Protein AF-A0A8J7JMA8-F1 (afdb_monomer_lite)

Secondary structure (DSSP, 8-state):
--------------EEEEE--TTHHHHHH--B-TTS-BPPP--HHHHHHHH--HHHHHHHH-SS-HHHHHHHHHHHHHHHHHHHHHH--TT---S-----S----------SSHHHHTEEEEE-

Structure (mmCIF, N/CA/C/O backbone):
data_AF-A0A8J7JMA8-F1
#
_entry.id   AF-A0A8J7JMA8-F1
#
loop_
_atom_site.group_PDB
_atom_site.id
_atom_site.type_symbol
_atom_site.label_atom_id
_atom_site.label_alt_id
_atom_site.label_comp_id
_atom_site.label_asym_id
_atom_site.label_entity_id
_atom_site.label_seq_id
_atom_site.pdbx_PDB_ins_code
_atom_site.Cartn_x
_atom_site.Cartn_y
_atom_site.Cartn_z
_atom_site.occupancy
_atom_site.B_iso_or_equiv
_atom_site.auth_seq_id
_atom_site.auth_comp_id
_atom_site.auth_asym_id
_atom_site.auth_atom_id
_atom_site.pdbx_PDB_model_num
ATOM 1 N N . MET A 1 1 ? -24.281 -5.726 37.959 1.00 43.00 1 MET A N 1
ATOM 2 C CA . MET A 1 1 ? -23.168 -5.073 37.248 1.00 43.00 1 MET A CA 1
ATOM 3 C C . MET A 1 1 ? -23.539 -5.142 35.783 1.00 43.00 1 MET A C 1
ATOM 5 O O . MET A 1 1 ? -23.559 -6.239 35.245 1.00 43.00 1 MET A O 1
ATOM 9 N N . GLU A 1 2 ? -23.992 -4.034 35.203 1.00 45.44 2 GLU A N 1
ATOM 10 C CA . GLU A 1 2 ? -24.261 -3.970 33.765 1.00 45.44 2 GLU A CA 1
ATOM 11 C C . GLU A 1 2 ? -22.933 -3.747 33.050 1.00 45.44 2 GLU A C 1
ATOM 13 O O . GLU A 1 2 ? -22.184 -2.830 33.394 1.00 45.44 2 GLU A O 1
ATOM 18 N N . LEU A 1 3 ? -22.619 -4.618 32.091 1.00 49.91 3 LEU A N 1
ATOM 19 C CA . LEU A 1 3 ? -21.566 -4.336 31.131 1.00 49.91 3 LEU A CA 1
ATOM 20 C C . LEU A 1 3 ? -22.080 -3.2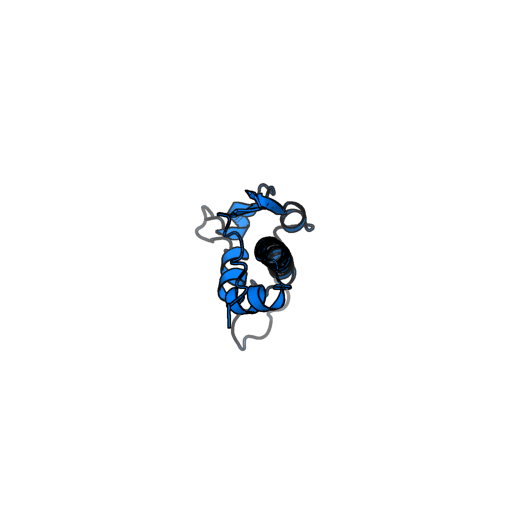02 30.245 1.00 49.91 3 LEU A C 1
ATOM 22 O O . LEU A 1 3 ? -22.968 -3.415 29.425 1.00 49.91 3 LEU A O 1
ATOM 26 N N . ASN A 1 4 ? -21.524 -2.004 30.416 1.00 61.78 4 ASN A N 1
ATOM 27 C CA . ASN A 1 4 ? -21.710 -0.916 29.466 1.00 61.78 4 ASN A CA 1
ATOM 28 C C . ASN A 1 4 ? -20.824 -1.202 28.244 1.00 61.78 4 ASN A C 1
ATOM 30 O O . ASN A 1 4 ? -19.756 -0.617 28.077 1.00 61.78 4 ASN A O 1
ATOM 34 N N . TRP A 1 5 ? -21.204 -2.221 27.474 1.00 66.75 5 TRP A N 1
ATOM 35 C CA . TRP A 1 5 ? -20.544 -2.564 26.226 1.00 66.75 5 TRP A CA 1
ATOM 36 C C . TRP A 1 5 ? -21.224 -1.782 25.110 1.00 66.75 5 TRP A C 1
ATOM 38 O O . TRP A 1 5 ? -22.389 -2.025 24.803 1.00 66.75 5 TRP A O 1
ATOM 48 N N . ASN A 1 6 ? -20.495 -0.825 24.542 1.00 67.69 6 ASN A N 1
ATOM 49 C CA . ASN A 1 6 ? -20.872 -0.151 23.311 1.00 67.69 6 ASN A CA 1
ATOM 50 C C . ASN A 1 6 ? -20.130 -0.866 22.173 1.00 67.69 6 ASN A C 1
ATOM 52 O O . ASN A 1 6 ? -18.950 -0.563 21.967 1.00 67.69 6 ASN A O 1
ATOM 56 N N . PRO A 1 7 ? -20.728 -1.890 21.534 1.00 62.97 7 PRO A N 1
ATOM 57 C CA . PRO A 1 7 ? -20.059 -2.594 20.454 1.00 62.97 7 PRO A CA 1
ATOM 58 C C . PRO A 1 7 ? -19.709 -1.593 19.346 1.00 62.97 7 PRO A C 1
ATOM 60 O O . PRO A 1 7 ? -20.526 -0.719 19.046 1.00 62.97 7 PRO A O 1
ATOM 63 N N . PRO A 1 8 ? -18.506 -1.687 18.761 1.00 66.50 8 PRO A N 1
ATOM 64 C CA . PRO A 1 8 ? -18.152 -0.845 17.633 1.00 66.50 8 PRO A CA 1
ATOM 65 C C . PRO A 1 8 ? -19.099 -1.139 16.467 1.00 66.50 8 PRO A C 1
ATOM 67 O O . PRO A 1 8 ? -19.497 -2.288 16.256 1.00 66.50 8 PRO A O 1
ATOM 70 N N . ASP A 1 9 ? -19.466 -0.096 15.728 1.00 68.38 9 ASP A N 1
ATOM 71 C CA . ASP A 1 9 ? -20.251 -0.245 14.508 1.00 68.38 9 ASP A CA 1
ATOM 72 C C . ASP A 1 9 ? -19.339 -0.847 13.434 1.00 68.38 9 ASP A C 1
ATOM 74 O O . ASP A 1 9 ? -18.395 -0.205 12.967 1.00 68.38 9 ASP A O 1
ATOM 78 N N . ILE A 1 10 ? -19.548 -2.128 13.127 1.00 63.81 10 ILE A N 1
ATOM 79 C CA . ILE A 1 10 ? -18.739 -2.848 12.145 1.00 63.81 10 ILE A CA 1
ATOM 80 C C . ILE A 1 10 ? -19.307 -2.502 10.774 1.00 63.81 10 ILE A C 1
ATOM 82 O O . ILE A 1 10 ? -20.324 -3.054 10.356 1.00 63.81 10 ILE A O 1
ATOM 86 N N . THR A 1 11 ? -18.653 -1.566 10.095 1.00 68.88 11 THR A N 1
ATOM 87 C CA . THR A 1 11 ? -18.980 -1.210 8.716 1.00 68.88 11 THR A CA 1
ATOM 88 C C . THR A 1 11 ? -18.143 -2.044 7.748 1.00 68.88 11 THR A C 1
ATOM 90 O O . THR A 1 11 ? -16.963 -2.301 7.996 1.00 68.88 11 THR A O 1
ATOM 93 N N . ASP A 1 12 ? -18.757 -2.488 6.647 1.00 73.25 12 ASP A N 1
ATOM 94 C C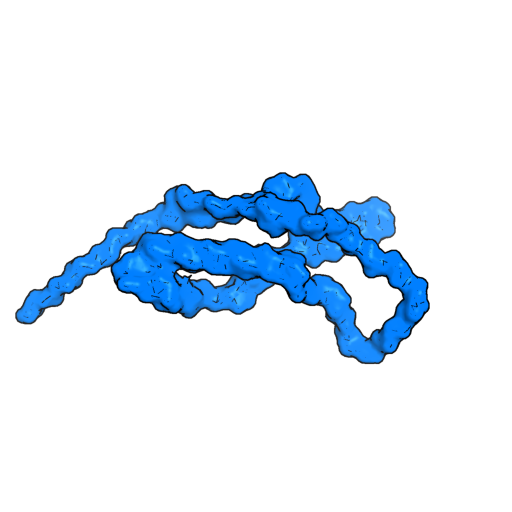A . ASP A 1 12 ? -18.055 -3.156 5.547 1.00 73.25 12 ASP A CA 1
ATOM 95 C C . ASP A 1 12 ? -17.216 -2.114 4.796 1.00 73.25 12 ASP A C 1
ATOM 97 O O . ASP A 1 12 ? -17.640 -1.598 3.764 1.00 73.25 12 ASP A O 1
ATOM 101 N N . ARG A 1 13 ? -16.049 -1.756 5.342 1.00 79.62 13 ARG A N 1
ATOM 102 C CA . ARG A 1 13 ? -15.123 -0.831 4.681 1.00 79.62 13 ARG A CA 1
ATOM 103 C C . ARG A 1 13 ? -14.200 -1.572 3.739 1.00 79.62 13 ARG A C 1
ATOM 105 O O . ARG A 1 13 ? -13.658 -2.631 4.066 1.00 79.62 13 ARG A O 1
ATOM 112 N N . LYS A 1 14 ? -13.963 -0.969 2.583 1.00 89.81 14 LYS A N 1
ATOM 113 C CA . LYS A 1 14 ? -13.012 -1.458 1.591 1.00 89.81 14 LYS A CA 1
ATOM 114 C C . LYS A 1 14 ? -11.993 -0.375 1.274 1.00 89.81 14 LYS A C 1
ATOM 116 O O . LYS A 1 14 ? -12.329 0.793 1.136 1.00 89.81 14 LYS A O 1
ATOM 121 N N . ALA A 1 15 ? -10.739 -0.791 1.141 1.00 92.12 15 ALA A N 1
ATOM 1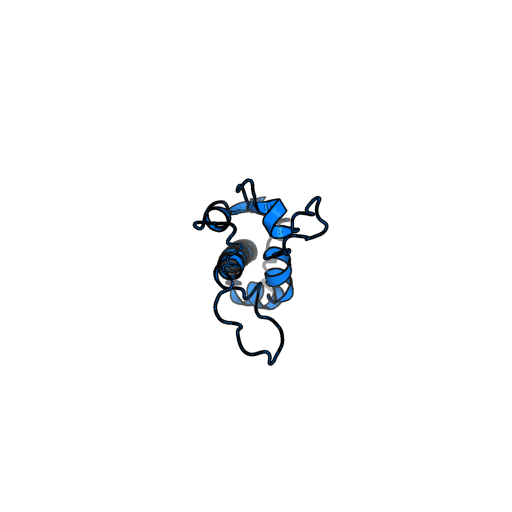22 C CA . ALA A 1 15 ? -9.642 0.038 0.667 1.00 92.12 15 ALA A CA 1
ATOM 123 C C . ALA A 1 15 ? -9.145 -0.529 -0.667 1.00 92.12 15 ALA A C 1
ATOM 125 O O . ALA A 1 15 ? -8.921 -1.736 -0.782 1.00 92.12 15 ALA A O 1
ATOM 126 N N . THR A 1 16 ? -8.981 0.328 -1.672 1.00 94.31 16 THR A N 1
ATOM 127 C CA . THR A 1 16 ? -8.468 -0.052 -2.994 1.00 94.31 16 THR A CA 1
ATOM 128 C C . THR A 1 16 ? -7.242 0.787 -3.323 1.00 94.31 16 THR A C 1
ATOM 130 O O . THR A 1 16 ? -7.315 2.013 -3.318 1.00 94.31 16 THR A O 1
ATOM 133 N N . PHE A 1 17 ? -6.126 0.125 -3.637 1.00 93.50 17 PHE A N 1
ATOM 134 C CA . PHE A 1 17 ? -4.937 0.786 -4.172 1.00 93.50 17 PHE A CA 1
ATOM 135 C C . PHE A 1 17 ? -4.922 0.700 -5.690 1.00 93.50 17 PHE A C 1
ATOM 137 O O . PHE A 1 17 ? -5.153 -0.369 -6.258 1.00 93.50 17 PHE A O 1
ATOM 144 N N . ILE A 1 18 ? -4.619 1.818 -6.337 1.00 93.12 18 ILE A N 1
ATOM 145 C CA . ILE A 1 18 ? -4.559 1.930 -7.793 1.00 93.12 18 ILE A CA 1
ATOM 146 C C . ILE A 1 18 ? -3.208 2.532 -8.162 1.00 93.12 18 ILE A C 1
ATOM 148 O O . ILE A 1 18 ? -2.741 3.453 -7.501 1.00 93.12 18 ILE A O 1
ATOM 152 N N . TRP A 1 19 ? -2.589 2.022 -9.225 1.00 91.12 19 TRP A N 1
ATOM 153 C CA . TRP A 1 19 ? -1.372 2.585 -9.807 1.00 91.12 19 TRP A CA 1
ATOM 154 C C . TRP A 1 19 ? -1.669 3.021 -11.237 1.00 91.12 19 TRP A C 1
ATOM 156 O O . TRP A 1 19 ? -2.014 2.197 -12.081 1.00 91.12 19 TRP A O 1
ATOM 166 N N . GLY A 1 20 ? -1.574 4.326 -11.490 1.00 88.19 20 GLY A N 1
ATOM 167 C CA . GLY A 1 20 ? -1.915 4.927 -12.783 1.00 88.19 20 GLY A CA 1
ATOM 168 C C . GLY A 1 20 ? -0.789 4.938 -13.822 1.00 88.19 20 GLY A C 1
ATOM 169 O O . GLY A 1 20 ? -1.032 5.345 -14.956 1.00 88.19 20 GLY A O 1
ATOM 170 N N . ALA A 1 21 ? 0.434 4.544 -13.458 1.00 84.19 21 ALA A N 1
ATOM 171 C CA . ALA A 1 21 ? 1.550 4.499 -14.398 1.00 84.19 21 ALA A CA 1
ATOM 172 C C . ALA A 1 21 ? 1.312 3.436 -15.486 1.00 84.19 21 ALA A C 1
ATOM 174 O O . ALA A 1 21 ? 0.975 2.293 -15.183 1.00 84.19 21 ALA A O 1
ATOM 175 N N . GLU A 1 22 ? 1.541 3.791 -16.754 1.00 82.00 22 GLU A N 1
ATOM 176 C CA . GLU A 1 22 ? 1.295 2.905 -17.909 1.00 82.00 22 GLU A CA 1
ATOM 177 C C . GLU A 1 22 ? 2.081 1.586 -17.814 1.00 82.00 22 GLU A C 1
ATOM 179 O O . GLU A 1 22 ? 1.595 0.522 -18.192 1.00 82.00 22 GLU A O 1
ATOM 184 N N . HIS A 1 23 ? 3.277 1.644 -17.231 1.00 76.50 23 HIS A N 1
ATOM 185 C CA . HIS A 1 23 ? 4.174 0.508 -17.054 1.00 76.50 23 HIS A CA 1
ATOM 186 C C . HIS A 1 23 ? 3.960 -0.246 -15.725 1.00 76.50 23 HIS A C 1
ATOM 188 O O . HIS A 1 23 ? 4.740 -1.149 -15.411 1.00 76.50 23 HIS A O 1
ATOM 194 N N . ALA A 1 24 ? 2.943 0.100 -14.921 1.00 81.12 24 ALA A N 1
ATOM 195 C CA . ALA A 1 24 ? 2.715 -0.511 -13.607 1.00 81.12 24 ALA A CA 1
ATOM 196 C C . ALA A 1 24 ? 2.501 -2.026 -13.707 1.00 81.12 24 ALA A C 1
ATOM 198 O O . ALA A 1 24 ? 3.173 -2.795 -13.023 1.00 81.12 24 ALA A O 1
ATOM 199 N N . GLU A 1 25 ? 1.622 -2.467 -14.609 1.00 80.69 25 GLU A N 1
ATOM 200 C CA . GLU A 1 25 ? 1.340 -3.892 -14.818 1.00 80.69 25 GLU A CA 1
ATOM 201 C C . GLU A 1 25 ? 2.579 -4.652 -15.310 1.00 80.69 25 GLU A C 1
ATOM 203 O O . GLU A 1 25 ? 2.891 -5.734 -14.811 1.00 80.69 25 GLU A O 1
ATOM 208 N N . GLN A 1 26 ? 3.317 -4.061 -16.251 1.00 75.88 26 GLN A N 1
ATOM 209 C CA . GLN A 1 26 ? 4.543 -4.644 -16.800 1.00 75.88 26 GLN A CA 1
ATOM 210 C C . GLN A 1 26 ? 5.618 -4.793 -15.724 1.00 75.88 26 GLN A C 1
ATOM 212 O O . GLN A 1 26 ? 6.265 -5.832 -15.635 1.00 75.88 26 GLN A O 1
ATOM 217 N N . THR A 1 27 ? 5.767 -3.787 -14.863 1.00 77.00 27 THR A N 1
ATOM 218 C CA . THR A 1 27 ? 6.724 -3.813 -13.751 1.00 77.00 27 THR A CA 1
ATOM 219 C C . THR A 1 27 ? 6.320 -4.854 -12.714 1.00 77.00 27 THR A C 1
ATOM 221 O O . THR A 1 27 ? 7.166 -5.604 -12.234 1.00 77.00 27 THR A O 1
ATOM 224 N N . HIS A 1 28 ? 5.026 -4.938 -12.400 1.00 80.19 28 HIS A N 1
ATOM 225 C CA . HIS A 1 28 ? 4.509 -5.876 -11.411 1.00 80.19 28 HIS A CA 1
ATOM 226 C C . HIS A 1 28 ? 4.678 -7.332 -11.863 1.00 80.19 28 HIS A C 1
ATOM 228 O O . HIS A 1 28 ? 5.192 -8.160 -11.117 1.00 80.19 28 HIS A O 1
ATOM 234 N N . ASN A 1 29 ? 4.291 -7.638 -13.104 1.00 76.75 29 ASN A N 1
ATOM 235 C CA . ASN A 1 29 ? 4.166 -9.013 -13.603 1.00 76.75 29 ASN A CA 1
ATOM 236 C C . ASN A 1 29 ? 5.375 -9.491 -14.433 1.00 76.75 29 ASN A C 1
ATOM 238 O O . ASN A 1 29 ? 5.516 -10.694 -14.710 1.00 76.75 29 ASN A O 1
ATOM 242 N N . GLY A 1 30 ? 6.250 -8.559 -14.820 1.00 68.94 30 GLY A N 1
ATOM 243 C CA . GLY A 1 30 ? 7.324 -8.753 -15.789 1.00 68.94 30 GLY A CA 1
ATOM 244 C C . GLY A 1 30 ? 6.785 -8.901 -17.216 1.00 68.94 30 GLY A C 1
ATOM 245 O O . GLY A 1 30 ? 5.812 -9.621 -17.456 1.00 68.94 30 GLY A O 1
ATOM 246 N N . GLU A 1 31 ? 7.431 -8.272 -18.196 1.00 64.12 31 GLU A N 1
ATOM 247 C CA . GLU A 1 31 ? 7.059 -8.425 -19.605 1.00 64.12 31 GLU A CA 1
ATOM 248 C C . GLU A 1 31 ? 7.707 -9.683 -20.226 1.00 64.12 31 GLU A C 1
ATOM 250 O O . GLU A 1 31 ? 8.909 -9.929 -20.073 1.00 64.12 31 GLU A O 1
ATOM 255 N N . PRO A 1 32 ? 6.949 -10.526 -20.948 1.00 51.88 32 PRO A N 1
ATOM 256 C CA . PRO A 1 32 ? 7.537 -11.591 -21.752 1.00 51.88 32 PRO A CA 1
ATOM 257 C C . PRO A 1 32 ? 8.154 -11.015 -23.038 1.00 51.88 32 PRO A C 1
ATOM 259 O O . PRO A 1 32 ? 7.422 -10.648 -23.955 1.00 51.88 32 PRO A O 1
ATOM 262 N N . SER A 1 33 ? 9.489 -10.985 -23.178 1.00 53.12 33 SER A N 1
ATOM 263 C CA . SER A 1 33 ? 10.074 -10.564 -24.462 1.00 53.12 33 SER A CA 1
ATOM 264 C C . SER A 1 33 ? 9.948 -11.645 -25.541 1.00 53.12 33 SER A C 1
ATOM 266 O O . SER A 1 33 ? 10.109 -12.847 -25.301 1.00 53.12 33 SER A O 1
ATOM 268 N N . LEU A 1 34 ? 9.774 -11.189 -26.785 1.00 44.72 34 LEU A N 1
ATOM 269 C CA . LEU A 1 34 ? 9.771 -12.007 -28.007 1.00 44.72 34 LEU A CA 1
ATOM 270 C C . LEU A 1 34 ? 11.070 -12.810 -28.221 1.00 44.72 34 LEU A C 1
ATOM 272 O O . LEU A 1 34 ? 11.099 -13.732 -29.033 1.00 44.72 34 LEU A O 1
ATOM 276 N N . THR A 1 35 ? 12.145 -12.471 -27.502 1.00 50.25 35 THR A N 1
ATOM 277 C CA . THR A 1 35 ? 13.455 -13.137 -27.593 1.00 50.25 35 THR A CA 1
ATOM 278 C C . THR A 1 35 ? 13.680 -14.205 -26.518 1.00 50.25 35 THR A C 1
ATOM 280 O O . THR A 1 35 ? 14.725 -14.853 -26.512 1.00 50.25 35 THR A O 1
ATOM 283 N N . GLY A 1 36 ? 12.704 -14.423 -2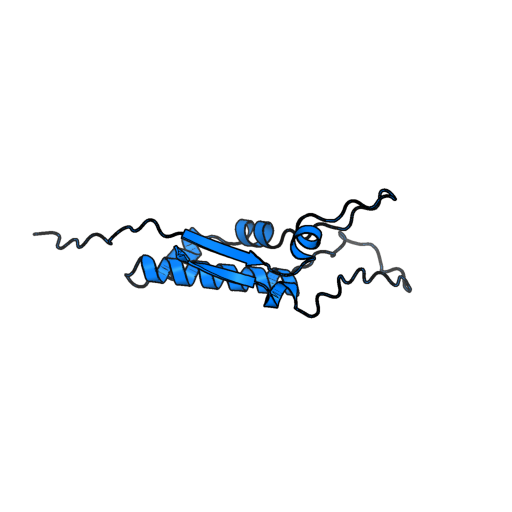5.627 1.00 48.47 36 GLY A N 1
ATOM 284 C CA . GLY A 1 36 ? 12.780 -15.414 -24.549 1.00 48.47 36 GLY A CA 1
ATOM 285 C C . GLY A 1 36 ? 13.438 -14.914 -23.258 1.00 48.47 36 GLY A C 1
ATOM 286 O O . GLY A 1 36 ? 13.474 -15.655 -22.278 1.00 48.47 36 GLY A O 1
ATOM 287 N N . PHE A 1 37 ? 13.924 -13.669 -23.219 1.00 52.19 37 PHE A N 1
ATOM 288 C CA . PHE A 1 37 ? 14.281 -12.992 -21.970 1.00 52.19 37 PHE A CA 1
ATOM 289 C C . PHE A 1 37 ? 13.013 -12.375 -21.374 1.00 52.19 37 PHE A C 1
ATOM 291 O O . PHE A 1 37 ? 12.401 -11.527 -22.011 1.00 52.19 37 PHE A O 1
ATOM 298 N N . LYS A 1 38 ? 12.559 -12.847 -20.211 1.00 55.22 38 LYS A N 1
ATOM 299 C CA . LYS A 1 38 ? 11.459 -12.211 -19.475 1.00 55.22 38 LYS A CA 1
ATOM 300 C C . LYS A 1 38 ? 12.054 -11.079 -18.641 1.00 55.22 38 LYS A C 1
ATOM 302 O O . LYS A 1 38 ? 13.029 -11.332 -17.924 1.00 55.22 38 LYS A O 1
ATOM 307 N N . ASP A 1 39 ? 11.470 -9.890 -18.710 1.00 61.69 39 ASP A N 1
ATOM 308 C CA . ASP A 1 39 ? 11.765 -8.854 -17.728 1.00 61.69 39 ASP A CA 1
ATOM 309 C C . ASP A 1 39 ? 11.386 -9.376 -16.342 1.00 61.69 39 ASP A C 1
ATOM 311 O O . ASP A 1 39 ? 10.434 -10.149 -16.176 1.00 61.69 39 ASP A O 1
ATOM 315 N N . ARG A 1 40 ? 12.184 -9.016 -15.337 1.00 66.38 40 ARG A N 1
ATOM 316 C CA . ARG A 1 40 ? 11.949 -9.495 -13.975 1.00 66.38 40 ARG A CA 1
ATOM 317 C C . ARG A 1 40 ? 10.696 -8.848 -13.416 1.00 66.38 40 ARG A C 1
ATOM 319 O O . ARG A 1 40 ? 10.569 -7.627 -13.428 1.00 66.38 40 ARG A O 1
ATOM 326 N N . ASP A 1 41 ? 9.820 -9.690 -12.900 1.00 73.31 41 ASP A N 1
ATOM 327 C CA . ASP A 1 41 ? 8.684 -9.295 -12.096 1.00 73.31 41 ASP A CA 1
ATOM 328 C C . ASP A 1 41 ? 9.153 -8.603 -10.815 1.00 73.31 41 ASP A C 1
ATOM 330 O O . ASP A 1 41 ? 10.113 -9.018 -10.159 1.00 73.31 41 ASP A O 1
ATOM 334 N N . ARG A 1 42 ? 8.469 -7.516 -10.470 1.00 77.25 42 ARG A N 1
ATOM 335 C CA . ARG A 1 42 ? 8.659 -6.785 -9.219 1.00 77.25 42 ARG A CA 1
ATOM 336 C C . ARG A 1 42 ? 7.302 -6.683 -8.526 1.00 77.25 42 ARG A C 1
ATOM 338 O O . ARG A 1 42 ? 6.707 -5.611 -8.541 1.00 77.25 42 ARG A O 1
ATOM 345 N N . PRO A 1 43 ? 6.762 -7.770 -7.949 1.00 84.69 43 PRO A N 1
ATOM 346 C CA . PRO A 1 43 ? 5.429 -7.761 -7.352 1.00 84.69 43 PRO A CA 1
ATOM 347 C C . PRO A 1 43 ? 5.444 -7.084 -5.969 1.00 84.69 43 PRO A C 1
ATOM 349 O O . PRO A 1 43 ? 5.300 -7.731 -4.932 1.00 84.69 43 PRO A O 1
ATOM 352 N N . TRP A 1 44 ? 5.657 -5.762 -5.924 1.00 84.50 44 TRP A N 1
ATOM 353 C CA . TRP A 1 44 ? 5.792 -4.988 -4.675 1.00 84.50 44 TRP A CA 1
ATOM 354 C C . TRP A 1 44 ? 4.583 -5.123 -3.755 1.00 84.50 44 TRP A C 1
ATOM 356 O O . TRP A 1 44 ? 4.741 -5.071 -2.536 1.00 84.50 44 TRP A O 1
ATOM 366 N N . THR A 1 45 ? 3.392 -5.333 -4.320 1.00 87.06 45 THR A N 1
ATOM 367 C CA . THR A 1 45 ? 2.180 -5.532 -3.524 1.00 87.06 45 THR A CA 1
ATOM 368 C C . THR A 1 45 ? 2.217 -6.860 -2.773 1.00 87.06 45 THR A C 1
ATOM 370 O O . THR A 1 45 ? 1.998 -6.888 -1.565 1.00 87.06 45 THR A O 1
ATOM 373 N N . GLU A 1 46 ? 2.584 -7.946 -3.453 1.00 85.75 46 GLU A N 1
ATOM 374 C CA . GLU A 1 46 ? 2.677 -9.281 -2.861 1.00 85.75 46 GLU A CA 1
ATOM 375 C C . GLU A 1 46 ? 3.768 -9.346 -1.791 1.00 85.75 46 GLU A C 1
ATOM 377 O O . GLU A 1 46 ? 3.540 -9.907 -0.721 1.00 85.75 46 GLU A O 1
ATOM 382 N N . VAL A 1 47 ? 4.925 -8.726 -2.051 1.00 84.50 47 VAL A N 1
ATOM 383 C CA . VAL A 1 47 ? 6.036 -8.654 -1.090 1.00 84.50 47 VAL A CA 1
ATOM 384 C C . VAL A 1 47 ? 5.589 -7.967 0.196 1.00 84.50 47 VAL A C 1
ATOM 386 O O . VAL A 1 47 ? 5.724 -8.535 1.275 1.00 84.50 47 VAL A O 1
ATOM 389 N N . VAL A 1 48 ? 4.996 -6.775 0.096 1.00 86.69 48 VAL A N 1
ATOM 390 C CA . VAL A 1 48 ? 4.560 -6.023 1.280 1.00 86.69 48 VAL A CA 1
ATOM 391 C C . VAL A 1 48 ? 3.452 -6.749 2.035 1.00 86.69 48 VAL A C 1
ATOM 393 O O . VAL A 1 48 ? 3.483 -6.758 3.264 1.00 86.69 48 VAL A O 1
ATOM 396 N N . ILE A 1 49 ? 2.500 -7.378 1.338 1.00 86.75 49 ILE A N 1
ATOM 397 C CA . ILE A 1 49 ? 1.434 -8.162 1.980 1.00 86.75 49 ILE A CA 1
ATOM 398 C C . ILE A 1 49 ? 2.019 -9.371 2.720 1.00 86.75 49 ILE A C 1
ATOM 400 O O . ILE A 1 49 ? 1.584 -9.672 3.827 1.00 86.75 49 ILE A O 1
ATOM 404 N N . ALA A 1 50 ? 3.008 -10.054 2.141 1.00 84.56 50 ALA A N 1
ATOM 405 C CA . ALA A 1 50 ? 3.647 -11.207 2.769 1.00 84.56 50 ALA A CA 1
ATOM 406 C C . ALA A 1 50 ? 4.538 -10.824 3.964 1.00 84.56 50 ALA A C 1
ATOM 408 O O . ALA A 1 50 ? 4.639 -11.586 4.925 1.00 84.56 50 ALA A O 1
ATOM 409 N N . GLU A 1 51 ? 5.192 -9.662 3.908 1.00 87.62 51 GLU A N 1
ATOM 410 C CA . GLU A 1 51 ? 6.094 -9.173 4.957 1.00 87.62 51 GLU A CA 1
ATOM 411 C C . GLU A 1 51 ? 5.364 -8.417 6.079 1.00 87.62 51 GLU A C 1
ATOM 413 O O . GLU A 1 51 ? 5.889 -8.289 7.186 1.00 87.62 51 GLU A O 1
ATOM 418 N N . THR A 1 52 ? 4.151 -7.920 5.824 1.00 89.06 52 THR A N 1
ATOM 419 C CA . THR A 1 52 ? 3.385 -7.139 6.798 1.00 89.06 52 THR A CA 1
ATOM 420 C C . THR A 1 52 ? 2.450 -8.028 7.607 1.00 89.06 52 THR A C 1
ATOM 422 O O . THR A 1 52 ? 1.496 -8.603 7.089 1.00 89.06 52 THR A O 1
ATOM 425 N N . ASN A 1 53 ? 2.663 -8.062 8.923 1.00 93.44 53 ASN A N 1
ATOM 426 C CA . ASN A 1 53 ? 1.681 -8.600 9.855 1.00 93.44 53 ASN A CA 1
ATOM 427 C C . ASN A 1 53 ? 0.505 -7.617 9.999 1.00 93.44 53 ASN A C 1
ATOM 429 O O . ASN A 1 53 ? 0.554 -6.692 10.807 1.00 93.44 53 ASN A O 1
ATOM 433 N N . LEU A 1 54 ? -0.538 -7.799 9.183 1.00 89.25 54 LEU A N 1
ATOM 434 C CA . LEU A 1 54 ? -1.702 -6.905 9.151 1.00 89.25 54 LEU A CA 1
ATOM 435 C C . LEU A 1 54 ? -2.465 -6.863 10.482 1.00 89.25 54 LEU A C 1
ATOM 437 O O . LEU A 1 54 ? -2.992 -5.815 10.837 1.00 89.25 54 LEU A O 1
ATOM 441 N N . GLU A 1 55 ? -2.511 -7.973 11.223 1.00 91.75 55 GLU A N 1
ATOM 442 C CA . GLU A 1 55 ? -3.199 -8.036 12.519 1.00 91.75 55 GLU A CA 1
ATOM 443 C C . GLU A 1 55 ? -2.492 -7.166 13.563 1.00 91.75 55 GLU A C 1
ATOM 445 O O . GLU A 1 55 ? -3.132 -6.400 14.282 1.00 91.75 55 GLU A O 1
ATOM 450 N N . GLU A 1 56 ? -1.163 -7.263 13.618 1.00 93.88 56 GLU A N 1
ATOM 451 C CA . GLU A 1 56 ? -0.331 -6.461 14.515 1.00 93.88 56 GLU A CA 1
ATOM 452 C C . GLU A 1 56 ? -0.357 -4.988 14.118 1.00 93.88 56 GLU A C 1
ATOM 454 O O . GLU A 1 56 ? -0.598 -4.136 14.969 1.00 93.88 56 GLU A O 1
ATOM 459 N N . LEU A 1 57 ? -0.226 -4.692 12.822 1.00 92.00 57 LEU A N 1
ATOM 460 C CA . LEU A 1 57 ? -0.314 -3.325 12.325 1.00 92.00 57 LEU A CA 1
ATOM 461 C C . LEU A 1 57 ? -1.673 -2.692 12.658 1.00 92.00 57 LEU A C 1
ATOM 463 O O . LEU A 1 57 ? -1.725 -1.568 13.147 1.00 92.00 57 LEU A O 1
ATOM 467 N N . PHE A 1 58 ? -2.775 -3.414 12.453 1.00 92.06 58 PHE A N 1
ATOM 468 C CA . PHE A 1 58 ? -4.101 -2.914 12.808 1.00 92.06 58 PHE A CA 1
ATOM 469 C C . PHE A 1 58 ? -4.229 -2.657 14.313 1.00 92.06 58 PHE A C 1
ATOM 471 O O . PHE A 1 58 ? -4.745 -1.619 14.726 1.00 92.06 58 PHE A O 1
ATOM 478 N N . ALA A 1 59 ? -3.729 -3.577 15.143 1.00 92.31 59 ALA A N 1
ATOM 479 C CA . ALA A 1 59 ? -3.734 -3.415 16.592 1.00 92.31 59 ALA A CA 1
ATOM 480 C C . ALA A 1 59 ? -2.906 -2.201 17.051 1.00 92.31 59 ALA A C 1
ATOM 482 O O . ALA A 1 59 ? -3.315 -1.511 17.982 1.00 92.31 59 ALA A O 1
ATOM 483 N N . GLU A 1 60 ? -1.782 -1.907 16.390 1.00 94.69 60 GLU A N 1
ATOM 484 C CA . GLU A 1 60 ? -0.969 -0.711 16.648 1.00 94.69 60 GLU A CA 1
ATOM 485 C C . GLU A 1 60 ? -1.695 0.590 16.287 1.00 94.69 60 GLU A C 1
ATOM 487 O O . GLU A 1 60 ? -1.518 1.602 16.968 1.00 94.69 60 GLU A O 1
ATOM 492 N N . LYS A 1 61 ? -2.506 0.580 15.222 1.00 92.00 61 LYS A N 1
ATOM 493 C CA . LYS A 1 61 ? -3.278 1.751 14.778 1.00 92.00 61 LYS A CA 1
ATOM 494 C C . LYS A 1 61 ? -4.604 1.926 15.525 1.00 92.00 61 LYS A C 1
ATOM 496 O O . LYS A 1 61 ? -5.247 2.961 15.368 1.00 92.00 61 LYS A O 1
ATOM 501 N N . TYR A 1 62 ? -5.027 0.949 16.326 1.00 92.25 62 TYR A N 1
ATOM 502 C CA . TYR A 1 62 ? -6.305 0.997 17.027 1.00 92.25 62 TYR A CA 1
ATOM 503 C C . TYR A 1 62 ? -6.272 1.921 18.251 1.00 92.25 62 TYR A C 1
ATOM 505 O O . TYR A 1 62 ? -5.611 1.644 19.252 1.00 92.25 62 TYR A O 1
ATOM 513 N N . ASP A 1 63 ? -7.064 2.991 18.198 1.00 88.25 63 ASP A N 1
ATOM 514 C CA . ASP A 1 63 ? -7.210 3.990 19.265 1.00 88.25 63 ASP A CA 1
ATOM 515 C C . ASP A 1 63 ? -8.585 3.957 19.961 1.00 88.25 63 ASP A C 1
ATOM 517 O O . ASP A 1 63 ? -8.868 4.776 20.838 1.00 88.25 63 ASP A O 1
ATOM 521 N N . GLY A 1 64 ? -9.430 2.986 19.605 1.00 86.12 64 GLY A N 1
ATOM 522 C CA . GLY A 1 64 ? -10.819 2.895 20.055 1.00 86.12 64 GLY A CA 1
ATOM 523 C C . GLY A 1 64 ? -11.845 3.047 18.933 1.00 86.12 64 GLY A C 1
ATOM 524 O O . GLY A 1 64 ? -13.011 2.724 19.163 1.00 86.12 64 GLY A O 1
ATOM 525 N N . ASP A 1 65 ? -11.430 3.475 17.735 1.00 88.31 65 ASP A N 1
ATOM 526 C CA . ASP A 1 65 ? -12.273 3.517 16.539 1.00 88.31 65 ASP A CA 1
ATOM 527 C C . ASP A 1 65 ? -11.753 2.555 15.456 1.00 88.31 65 ASP A C 1
ATOM 529 O O . ASP A 1 65 ? -10.650 2.699 14.926 1.00 88.31 65 ASP A O 1
ATOM 533 N N . ILE A 1 66 ? -12.571 1.555 15.110 1.00 88.50 66 ILE A N 1
ATOM 534 C CA . ILE A 1 66 ? -12.248 0.558 14.078 1.00 88.50 66 ILE A CA 1
ATOM 535 C C . ILE A 1 66 ? -12.077 1.213 12.703 1.00 88.50 66 ILE A C 1
ATOM 537 O O . ILE A 1 66 ? -11.227 0.784 11.924 1.00 88.50 66 ILE A O 1
ATOM 541 N N . ASN A 1 67 ? -12.857 2.249 12.400 1.00 87.19 67 ASN A N 1
ATOM 542 C CA . ASN A 1 67 ? -12.850 2.898 11.095 1.00 87.19 67 ASN A CA 1
ATOM 543 C C . ASN A 1 67 ? -11.568 3.699 10.891 1.00 87.19 67 ASN A C 1
ATOM 545 O O . ASN A 1 67 ? -10.955 3.602 9.828 1.00 87.19 67 ASN A O 1
ATOM 549 N N . THR A 1 68 ? -11.149 4.428 11.925 1.00 89.50 68 THR A N 1
ATOM 550 C CA . THR A 1 68 ? -9.879 5.162 11.945 1.00 89.50 68 THR A CA 1
ATOM 551 C C . THR A 1 68 ? -8.697 4.199 11.874 1.00 89.50 68 THR A C 1
ATOM 553 O O . THR A 1 68 ? -7.773 4.410 11.092 1.00 89.50 68 THR A O 1
ATOM 556 N N . ALA A 1 69 ? -8.742 3.096 12.629 1.00 91.38 69 ALA A N 1
ATOM 557 C CA . ALA A 1 69 ? -7.697 2.076 12.603 1.00 91.38 69 ALA A CA 1
ATOM 558 C C . ALA A 1 69 ? -7.559 1.419 11.221 1.00 91.38 69 ALA A C 1
ATOM 560 O O . ALA A 1 69 ? -6.443 1.193 10.751 1.00 91.38 69 ALA A O 1
ATOM 561 N N . PHE A 1 70 ? -8.681 1.143 10.547 1.00 91.69 70 PHE A N 1
ATOM 562 C CA . PHE A 1 70 ? -8.694 0.604 9.189 1.00 91.69 70 PHE A CA 1
ATOM 563 C C . PHE A 1 70 ? -8.068 1.575 8.182 1.00 91.69 70 PHE A C 1
ATOM 565 O O . PHE A 1 70 ? -7.189 1.169 7.422 1.00 91.69 70 PHE A O 1
ATOM 572 N N . GLU A 1 71 ? -8.470 2.850 8.206 1.00 92.88 71 GLU A N 1
ATOM 573 C CA . GLU A 1 71 ? -7.893 3.884 7.336 1.00 92.88 71 GLU A CA 1
ATOM 574 C C . GLU A 1 71 ? -6.385 4.016 7.561 1.00 92.88 71 GLU A C 1
ATOM 576 O O . GLU A 1 71 ? -5.615 3.905 6.610 1.00 92.88 71 GLU A O 1
ATOM 581 N N . ALA A 1 72 ? -5.948 4.132 8.816 1.00 94.31 72 ALA A N 1
ATOM 582 C CA . ALA A 1 72 ? -4.535 4.266 9.162 1.00 94.31 72 ALA A CA 1
ATOM 583 C C . ALA A 1 72 ? -3.703 3.019 8.805 1.00 94.31 72 ALA A C 1
ATOM 585 O O . ALA A 1 72 ? -2.526 3.126 8.458 1.00 94.31 72 ALA A O 1
ATOM 586 N N . THR A 1 73 ? -4.301 1.826 8.878 1.00 94.94 73 THR A N 1
ATOM 587 C CA . THR A 1 73 ? -3.662 0.574 8.441 1.00 94.94 73 THR A CA 1
ATOM 588 C C . THR A 1 73 ? -3.481 0.559 6.928 1.00 94.94 73 THR A C 1
ATOM 590 O O . THR A 1 73 ? -2.411 0.192 6.443 1.00 94.94 73 THR A O 1
ATOM 593 N N . ALA A 1 74 ? -4.503 0.974 6.174 1.00 94.94 74 ALA A N 1
ATOM 594 C CA . ALA A 1 74 ? -4.417 1.078 4.724 1.00 94.94 74 ALA A CA 1
ATOM 595 C C . ALA A 1 74 ? -3.393 2.146 4.305 1.00 94.94 74 ALA A C 1
ATOM 597 O O . ALA A 1 74 ? -2.553 1.881 3.453 1.00 94.94 74 ALA A O 1
ATOM 598 N N . GLU A 1 75 ? -3.385 3.322 4.925 1.00 95.50 75 GLU A N 1
ATOM 599 C CA . GLU A 1 75 ? -2.394 4.363 4.626 1.00 95.50 75 GLU A CA 1
ATOM 600 C C . GLU A 1 75 ? -0.956 3.873 4.843 1.00 95.50 75 GLU A C 1
ATOM 602 O O . GLU A 1 75 ? -0.123 4.000 3.944 1.00 95.50 75 GLU A O 1
ATOM 607 N N . GLU A 1 76 ? -0.686 3.220 5.978 1.00 96.19 76 GLU A N 1
ATOM 608 C CA . GLU A 1 76 ? 0.627 2.634 6.263 1.00 96.19 76 GLU A CA 1
ATOM 609 C C . GLU A 1 76 ? 1.007 1.559 5.236 1.00 96.19 76 GLU A C 1
ATOM 611 O O . GLU A 1 76 ? 2.135 1.531 4.742 1.00 96.19 76 GLU A O 1
ATOM 616 N N . LEU A 1 77 ? 0.072 0.671 4.887 1.00 94.75 77 LEU A N 1
ATOM 617 C CA . LEU A 1 77 ? 0.305 -0.349 3.866 1.00 94.75 77 LEU A CA 1
ATOM 618 C C . LEU A 1 77 ? 0.635 0.299 2.512 1.00 94.75 77 LEU A C 1
ATOM 620 O O . LEU A 1 77 ? 1.529 -0.154 1.796 1.00 94.75 77 LEU A O 1
ATOM 624 N N . GLY A 1 78 ? -0.047 1.402 2.200 1.00 93.31 78 GLY A N 1
ATOM 625 C CA . GLY A 1 78 ? 0.212 2.254 1.051 1.00 93.31 78 GLY A CA 1
ATOM 626 C C . GLY A 1 78 ? 1.641 2.778 1.017 1.00 93.31 78 GLY A C 1
ATOM 627 O O . GLY A 1 78 ? 2.310 2.645 -0.008 1.00 93.31 78 GLY A O 1
ATOM 628 N N . ASP A 1 79 ? 2.123 3.329 2.127 1.00 92.88 79 ASP A N 1
ATOM 629 C CA . ASP A 1 79 ? 3.487 3.843 2.240 1.00 92.88 79 ASP A CA 1
ATOM 630 C C . ASP A 1 79 ? 4.535 2.731 2.140 1.00 92.88 79 ASP A C 1
ATOM 632 O O . ASP A 1 79 ? 5.522 2.892 1.420 1.00 92.88 79 ASP A O 1
ATOM 636 N N . ARG A 1 80 ? 4.272 1.556 2.718 1.00 91.75 80 ARG A N 1
ATOM 637 C CA . ARG A 1 80 ? 5.136 0.378 2.548 1.00 91.75 80 ARG A CA 1
ATOM 638 C C . ARG A 1 80 ? 5.227 -0.073 1.094 1.00 91.75 80 ARG A C 1
ATOM 640 O O . ARG A 1 80 ? 6.314 -0.424 0.642 1.00 91.75 80 ARG A O 1
ATOM 647 N N . PHE A 1 81 ? 4.137 -0.015 0.320 1.00 89.38 81 PHE A N 1
ATOM 648 C CA . PHE A 1 81 ? 4.215 -0.272 -1.124 1.00 89.38 81 PHE A CA 1
ATOM 649 C C . PHE A 1 81 ? 5.184 0.694 -1.816 1.00 89.38 81 PHE A C 1
ATOM 651 O O . PHE A 1 81 ? 5.996 0.254 -2.630 1.00 89.38 81 PHE A O 1
ATOM 658 N N . LYS A 1 82 ? 5.153 1.988 -1.472 1.00 87.25 82 LYS A N 1
ATOM 659 C CA . LYS A 1 82 ? 6.080 2.991 -2.027 1.00 87.25 82 LYS A CA 1
ATOM 660 C C . LYS A 1 82 ? 7.527 2.713 -1.631 1.00 87.25 82 LYS A C 1
ATOM 662 O O . LYS A 1 82 ? 8.413 2.812 -2.477 1.00 87.25 82 LYS A O 1
ATOM 667 N N . GLU A 1 83 ? 7.765 2.367 -0.369 1.00 85.62 83 GLU A N 1
ATOM 668 C CA . GLU A 1 83 ? 9.101 2.031 0.129 1.00 85.62 83 GLU A CA 1
ATOM 669 C C . GLU A 1 83 ? 9.657 0.786 -0.561 1.00 85.62 83 GLU A C 1
ATOM 671 O O . GLU A 1 83 ? 10.808 0.782 -0.993 1.00 85.62 83 GLU A O 1
ATOM 676 N N . THR A 1 84 ? 8.841 -0.252 -0.743 1.00 82.31 84 THR A N 1
ATOM 677 C CA . THR A 1 84 ? 9.255 -1.478 -1.432 1.00 82.31 84 THR A CA 1
ATOM 678 C C . THR A 1 84 ? 9.527 -1.224 -2.918 1.00 82.31 84 THR A C 1
ATOM 680 O O . THR A 1 84 ? 10.481 -1.780 -3.463 1.00 82.31 84 THR A O 1
ATOM 683 N N . ILE A 1 85 ? 8.787 -0.326 -3.579 1.00 80.94 85 ILE A N 1
ATOM 684 C CA . ILE A 1 85 ? 9.125 0.124 -4.941 1.00 80.94 85 ILE A CA 1
ATOM 685 C C . ILE A 1 85 ? 10.530 0.763 -4.977 1.00 80.94 85 ILE A C 1
ATOM 687 O O . ILE A 1 85 ? 11.325 0.429 -5.854 1.00 80.94 85 ILE A O 1
ATOM 691 N N . GLU A 1 86 ? 10.867 1.636 -4.020 1.00 74.38 86 GLU A N 1
ATOM 692 C CA . GLU A 1 86 ? 12.127 2.404 -4.019 1.00 74.38 86 GLU A CA 1
ATOM 693 C C . GLU A 1 86 ? 13.350 1.643 -3.487 1.00 74.38 86 GLU A C 1
ATOM 695 O O . GLU A 1 86 ? 14.483 1.895 -3.911 1.00 74.38 86 GLU A O 1
ATOM 700 N N . HIS A 1 87 ? 13.153 0.768 -2.504 1.00 67.12 87 HIS A N 1
ATOM 701 C CA . HIS A 1 87 ? 14.233 0.262 -1.655 1.00 67.12 87 HIS A CA 1
ATOM 702 C C . HIS A 1 87 ? 14.350 -1.258 -1.634 1.00 67.12 87 HIS A C 1
ATOM 704 O O . HIS A 1 87 ? 15.357 -1.777 -1.138 1.00 67.12 87 HIS A O 1
ATOM 710 N N . HIS A 1 88 ? 13.378 -1.988 -2.185 1.00 68.50 88 HIS A N 1
ATOM 711 C CA . HIS A 1 88 ? 13.473 -3.437 -2.219 1.00 68.50 88 HIS A CA 1
ATOM 712 C C . HIS A 1 88 ? 14.568 -3.893 -3.184 1.00 68.50 88 HIS A C 1
ATOM 714 O O . HIS A 1 88 ? 14.801 -3.346 -4.266 1.00 68.50 88 HIS A O 1
ATOM 720 N N . GLN A 1 89 ? 15.284 -4.926 -2.763 1.00 64.38 89 GLN A N 1
ATOM 721 C CA . GLN A 1 89 ? 16.407 -5.478 -3.498 1.00 64.38 89 GLN A CA 1
ATOM 722 C C . GLN A 1 89 ? 15.926 -6.474 -4.548 1.00 64.38 89 GLN A C 1
ATOM 724 O O . GLN A 1 89 ? 16.217 -7.664 -4.473 1.00 64.38 89 GLN A O 1
ATOM 729 N N . TRP A 1 90 ? 15.260 -5.959 -5.578 1.00 65.06 90 TRP A N 1
ATOM 730 C CA . TRP A 1 90 ? 14.765 -6.738 -6.717 1.00 65.06 90 TRP A CA 1
ATOM 731 C C . TRP A 1 90 ? 15.870 -7.537 -7.453 1.00 65.06 90 TRP A C 1
ATOM 733 O O . TRP A 1 90 ? 15.580 -8.481 -8.183 1.00 65.06 90 TRP A O 1
ATOM 743 N N . ASP A 1 91 ? 17.151 -7.193 -7.233 1.00 53.22 91 ASP A N 1
ATOM 744 C CA . ASP A 1 91 ? 18.302 -7.678 -8.008 1.00 53.22 91 ASP A CA 1
ATOM 745 C C . ASP A 1 91 ? 19.510 -8.226 -7.213 1.00 53.22 91 ASP A C 1
ATOM 747 O O . ASP A 1 91 ? 20.558 -8.501 -7.817 1.00 53.22 91 ASP A O 1
ATOM 751 N N . ILE A 1 92 ? 19.441 -8.443 -5.888 1.00 46.44 92 ILE A N 1
ATOM 752 C CA . ILE A 1 92 ? 20.597 -9.049 -5.193 1.00 46.44 92 ILE A CA 1
ATOM 753 C C . ILE A 1 92 ? 20.716 -10.543 -5.523 1.00 46.44 92 ILE A C 1
ATOM 755 O O . ILE A 1 92 ? 20.127 -11.425 -4.905 1.00 46.44 92 ILE A O 1
ATOM 759 N N . LYS A 1 93 ? 21.569 -10.818 -6.519 1.00 42.28 93 LYS A N 1
ATOM 760 C CA . LYS A 1 93 ? 22.103 -12.141 -6.846 1.00 42.28 93 LYS A CA 1
ATOM 761 C C . LYS A 1 93 ? 22.659 -12.811 -5.590 1.00 42.28 93 LYS A C 1
ATOM 763 O O . LYS A 1 93 ? 23.530 -12.263 -4.915 1.00 42.28 93 LYS A O 1
ATOM 768 N N . SER A 1 94 ? 22.211 -14.042 -5.373 1.00 30.66 94 SER A N 1
ATOM 769 C CA . SER A 1 94 ? 22.790 -15.039 -4.476 1.00 30.66 94 SER A CA 1
ATOM 770 C C . SER A 1 94 ? 24.308 -14.883 -4.280 1.00 30.66 94 SER A C 1
ATOM 772 O O . SER A 1 94 ? 25.076 -14.877 -5.246 1.00 30.66 94 SER A O 1
ATOM 774 N N . THR A 1 95 ? 24.724 -14.797 -3.018 1.00 36.34 95 THR A N 1
ATOM 775 C CA . THR A 1 95 ? 25.922 -15.454 -2.471 1.00 36.34 95 THR A CA 1
ATOM 776 C C . THR A 1 95 ? 27.069 -15.749 -3.463 1.00 36.34 95 THR A C 1
ATOM 778 O O . THR A 1 95 ? 27.143 -16.796 -4.101 1.00 36.34 95 THR A O 1
ATOM 781 N N . GLY A 1 96 ? 28.067 -14.857 -3.505 1.00 38.94 96 GLY A N 1
ATOM 782 C CA . GLY A 1 96 ? 29.462 -15.290 -3.684 1.00 38.94 96 GLY A CA 1
ATOM 783 C C . GLY A 1 96 ? 30.118 -15.222 -5.070 1.00 38.94 96 GLY A C 1
ATOM 784 O O . GLY A 1 96 ? 31.214 -15.762 -5.212 1.00 38.94 96 GLY A O 1
ATOM 785 N N . LYS A 1 97 ? 29.573 -14.536 -6.083 1.00 31.92 97 LYS A N 1
ATOM 786 C CA . LYS A 1 97 ? 30.335 -14.269 -7.325 1.00 31.92 97 LYS A CA 1
ATOM 787 C C . LYS A 1 97 ? 30.756 -12.804 -7.426 1.00 31.92 97 LYS A C 1
ATOM 789 O O . LYS A 1 97 ? 29.931 -11.904 -7.543 1.00 31.92 97 LYS A O 1
ATOM 794 N N . LYS A 1 98 ? 32.077 -12.589 -7.364 1.00 33.84 98 LYS A N 1
ATOM 795 C CA . LYS A 1 98 ? 32.750 -11.301 -7.583 1.00 33.84 98 LYS A CA 1
ATOM 796 C C . LYS A 1 98 ? 32.222 -10.647 -8.864 1.00 33.84 98 LYS A C 1
ATOM 798 O O . LYS A 1 98 ? 32.194 -11.284 -9.915 1.00 33.84 98 LYS A O 1
ATOM 803 N N . ARG A 1 99 ? 31.828 -9.376 -8.737 1.00 40.59 99 ARG A N 1
ATOM 804 C CA . ARG A 1 99 ? 31.441 -8.471 -9.826 1.00 40.59 99 ARG A CA 1
ATOM 805 C C . ARG A 1 99 ? 32.383 -8.624 -11.022 1.00 40.59 99 ARG A C 1
ATOM 807 O O . ARG A 1 99 ? 33.589 -8.430 -10.872 1.00 40.59 99 ARG A O 1
ATOM 814 N N . HIS A 1 100 ? 31.823 -8.897 -12.198 1.00 31.94 100 HIS A N 1
ATOM 815 C CA . HIS A 1 100 ? 32.514 -8.587 -13.440 1.00 31.94 100 HIS A CA 1
ATOM 816 C C . HIS A 1 100 ? 32.349 -7.086 -13.680 1.00 31.94 100 HIS A C 1
ATOM 818 O O . HIS A 1 100 ? 31.235 -6.568 -13.735 1.00 31.94 100 HIS A O 1
ATOM 824 N N . LYS A 1 101 ? 33.488 -6.401 -13.705 1.00 40.03 101 LYS A N 1
ATOM 825 C CA . LYS A 1 101 ? 33.649 -5.007 -14.109 1.00 40.03 101 LYS A CA 1
ATOM 826 C C . LYS A 1 101 ? 33.153 -4.893 -15.563 1.00 40.03 101 LYS A C 1
ATOM 828 O O . LYS A 1 101 ? 33.484 -5.769 -16.362 1.00 40.03 101 LYS A O 1
ATOM 833 N N . ASP A 1 102 ? 32.358 -3.861 -15.842 1.00 41.16 102 ASP A N 1
ATOM 834 C CA . ASP A 1 102 ? 31.914 -3.410 -17.176 1.00 41.16 102 ASP A CA 1
ATOM 835 C C . ASP A 1 102 ? 30.716 -4.134 -17.837 1.00 41.16 102 ASP A C 1
ATOM 837 O O . ASP A 1 102 ? 30.769 -4.484 -19.012 1.00 41.16 102 ASP A O 1
ATOM 841 N N . ALA A 1 103 ? 29.594 -4.293 -17.122 1.00 37.31 103 ALA A N 1
ATOM 842 C CA . ALA A 1 103 ? 28.290 -4.579 -17.744 1.00 37.31 103 ALA A CA 1
ATOM 843 C C . ALA A 1 103 ? 27.326 -3.393 -17.526 1.00 37.31 103 ALA A C 1
ATOM 845 O O . ALA A 1 103 ? 27.041 -3.072 -16.366 1.00 37.31 103 ALA A O 1
ATOM 846 N N . PRO A 1 104 ? 26.829 -2.721 -18.584 1.00 45.25 104 PRO A N 1
ATOM 847 C CA . PRO A 1 104 ? 25.825 -1.677 -18.456 1.00 45.25 104 PRO A CA 1
ATOM 848 C C . PRO A 1 104 ? 24.455 -2.348 -18.362 1.00 45.25 104 PRO A C 1
ATOM 850 O O . PRO A 1 104 ? 23.722 -2.421 -19.337 1.00 45.25 104 PRO A O 1
ATOM 853 N N . ASN A 1 105 ? 24.121 -2.901 -17.202 1.00 37.81 105 ASN A N 1
ATOM 854 C CA . ASN A 1 105 ? 22.825 -3.553 -17.012 1.00 37.81 105 ASN A CA 1
ATOM 855 C C . ASN A 1 105 ? 22.109 -2.876 -15.862 1.00 37.81 105 ASN A C 1
ATOM 857 O O . ASN A 1 105 ? 21.886 -3.432 -14.792 1.00 37.81 105 ASN A O 1
ATOM 861 N N . TRP A 1 106 ? 21.842 -1.608 -16.117 1.00 37.91 106 TRP A N 1
ATOM 862 C CA . TRP A 1 106 ? 20.725 -0.898 -15.552 1.00 37.91 106 TRP A CA 1
ATOM 863 C C . TRP A 1 106 ? 19.608 -1.105 -16.573 1.00 37.91 106 TRP A C 1
ATOM 865 O O . TRP A 1 106 ? 19.408 -0.270 -17.446 1.00 37.91 106 TRP A O 1
ATOM 875 N N . GLU A 1 107 ? 18.886 -2.224 -16.495 1.00 42.12 107 GLU A N 1
ATOM 876 C CA . GLU A 1 107 ? 17.478 -2.216 -16.922 1.00 42.12 107 GLU A CA 1
ATOM 877 C C . GLU A 1 107 ? 16.698 -1.495 -15.815 1.00 42.12 107 GLU A C 1
ATOM 879 O O . GLU A 1 107 ? 15.871 -2.030 -15.072 1.00 42.12 107 GLU A O 1
ATOM 884 N N . THR A 1 108 ? 17.085 -0.234 -15.643 1.00 36.84 108 THR A N 1
ATOM 885 C CA . THR A 1 108 ? 16.287 0.784 -15.011 1.00 36.84 108 THR A CA 1
ATOM 886 C C . THR A 1 108 ? 15.124 0.939 -15.975 1.00 36.84 108 THR A C 1
ATOM 888 O O . THR A 1 108 ? 15.246 1.606 -16.998 1.00 36.84 108 THR A O 1
ATOM 891 N N . ILE A 1 109 ? 13.993 0.293 -15.680 1.00 42.84 109 ILE A N 1
ATOM 892 C CA . ILE A 1 109 ? 12.734 0.995 -15.913 1.00 42.84 109 ILE A CA 1
ATOM 893 C C . ILE A 1 109 ? 12.971 2.315 -15.193 1.00 42.84 109 ILE A C 1
ATOM 895 O O . ILE A 1 109 ? 13.177 2.304 -13.976 1.00 42.84 109 ILE A O 1
ATOM 899 N N . ASP A 1 110 ? 13.159 3.384 -15.967 1.00 44.84 110 ASP A N 1
ATOM 900 C CA . ASP A 1 110 ? 13.407 4.747 -15.499 1.00 44.84 110 ASP A CA 1
ATOM 901 C C . ASP A 1 110 ? 12.115 5.254 -14.870 1.00 44.84 110 ASP A C 1
ATOM 903 O O . ASP A 1 110 ? 11.479 6.200 -15.326 1.00 44.84 110 ASP A O 1
ATOM 907 N N . ASP A 1 111 ? 11.684 4.548 -13.826 1.00 53.97 111 ASP A N 1
ATOM 908 C CA . ASP A 1 111 ? 10.668 5.012 -12.933 1.00 53.97 111 ASP A CA 1
ATOM 909 C C . ASP A 1 111 ? 11.318 6.147 -12.156 1.00 53.97 111 ASP A C 1
ATOM 911 O O . ASP A 1 111 ? 11.928 5.968 -11.102 1.00 53.97 111 ASP A O 1
ATOM 915 N N . SER A 1 112 ? 11.211 7.353 -12.709 1.00 60.19 112 SER A N 1
ATOM 916 C CA . SER A 1 112 ? 11.621 8.615 -12.084 1.00 60.19 112 SER A CA 1
ATOM 917 C C . SER A 1 112 ? 10.867 8.916 -10.764 1.00 60.19 112 SER A C 1
ATOM 919 O O . SER A 1 112 ? 10.852 10.052 -10.274 1.00 60.19 112 SER A O 1
ATOM 921 N N . GLY A 1 113 ? 10.227 7.899 -10.179 1.00 71.31 113 GLY A N 1
ATOM 922 C CA . GLY A 1 113 ? 9.229 7.920 -9.127 1.00 71.31 113 GLY A CA 1
ATOM 923 C C . GLY A 1 113 ? 7.801 8.043 -9.661 1.00 71.31 113 GLY A C 1
ATOM 924 O O . GLY A 1 113 ? 6.917 8.351 -8.874 1.00 71.31 113 GLY A O 1
ATOM 925 N N . GLU A 1 114 ? 7.560 7.878 -10.961 1.00 79.69 114 GLU A N 1
ATOM 926 C CA . GLU A 1 114 ? 6.231 7.918 -11.577 1.00 79.69 114 GLU A CA 1
ATOM 927 C C . GLU A 1 114 ? 5.304 6.834 -11.015 1.00 79.69 114 GLU A C 1
ATOM 929 O O . GLU A 1 114 ? 4.214 7.170 -10.562 1.00 79.69 114 GLU A O 1
ATOM 934 N N . LEU A 1 115 ? 5.732 5.572 -10.953 1.00 81.94 115 LEU A N 1
ATOM 935 C CA . LEU A 1 115 ? 4.960 4.457 -10.406 1.00 81.94 115 LEU A CA 1
ATOM 936 C C . LEU A 1 115 ? 4.557 4.742 -8.960 1.00 81.94 115 LEU A C 1
ATOM 938 O O . LEU A 1 115 ? 3.371 4.695 -8.633 1.00 81.94 115 LEU A O 1
ATOM 942 N N . LYS A 1 116 ? 5.518 5.144 -8.120 1.00 83.06 116 LYS A N 1
ATOM 943 C CA . LYS A 1 116 ? 5.254 5.575 -6.739 1.00 83.06 116 LYS A CA 1
ATOM 944 C C . LYS A 1 116 ? 4.274 6.749 -6.675 1.00 83.06 116 LYS A C 1
ATOM 946 O O . LYS A 1 116 ? 3.337 6.727 -5.883 1.00 83.06 116 LYS A O 1
ATOM 951 N N . ARG A 1 117 ? 4.497 7.796 -7.475 1.00 85.62 117 ARG A N 1
ATOM 952 C CA . ARG A 1 117 ? 3.651 9.005 -7.493 1.00 85.62 117 ARG A CA 1
ATOM 953 C C . ARG A 1 117 ? 2.257 8.734 -8.054 1.00 85.62 117 ARG A C 1
ATOM 955 O O . ARG A 1 117 ? 1.345 9.493 -7.754 1.00 85.62 117 ARG A O 1
ATOM 962 N N . SER A 1 118 ? 2.107 7.689 -8.864 1.00 89.75 118 SER A N 1
ATOM 963 C CA . SER A 1 118 ? 0.842 7.289 -9.478 1.00 89.75 118 SER A CA 1
ATOM 964 C C . SER A 1 118 ? -0.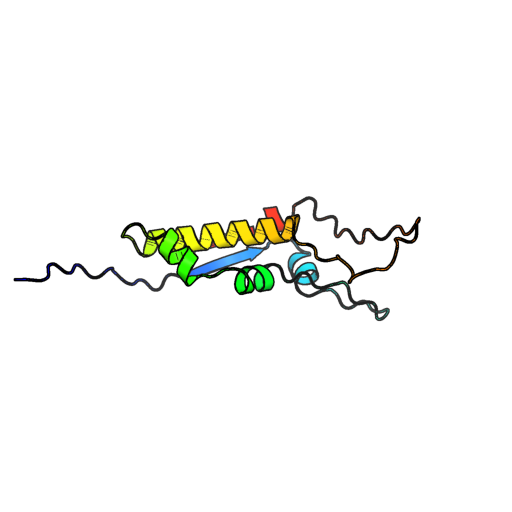061 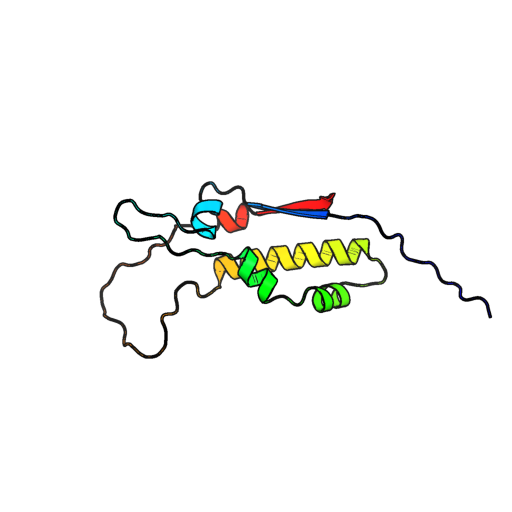6.484 -8.547 1.00 89.75 118 SER A C 1
ATOM 966 O O . SER A 1 118 ? -1.186 6.178 -8.937 1.00 89.75 118 SER A O 1
ATOM 968 N N . GLN A 1 119 ? 0.420 6.123 -7.353 1.00 92.62 119 GLN A N 1
ATOM 969 C CA . GLN A 1 119 ? -0.383 5.399 -6.382 1.00 92.62 119 GLN A CA 1
ATOM 970 C C . GLN A 1 119 ? -1.499 6.290 -5.825 1.00 92.62 119 GLN A C 1
ATOM 972 O O . GLN A 1 119 ? -1.237 7.376 -5.305 1.00 92.62 119 GLN A O 1
ATOM 977 N N . SER A 1 120 ? -2.728 5.786 -5.851 1.00 94.19 120 SER A N 1
ATOM 978 C CA . SER A 1 120 ? -3.873 6.342 -5.131 1.00 94.19 120 SER A CA 1
ATOM 979 C C . SER A 1 120 ? -4.505 5.296 -4.212 1.00 94.19 120 SER A C 1
ATOM 981 O O . SER A 1 120 ? -4.357 4.090 -4.420 1.00 94.19 120 SER A O 1
ATOM 983 N N . LEU A 1 121 ? -5.182 5.781 -3.170 1.00 94.69 121 LEU A N 1
ATOM 984 C CA . LEU A 1 121 ? -5.932 4.988 -2.201 1.00 94.69 121 LEU A CA 1
ATOM 985 C C . LEU A 1 121 ? -7.369 5.509 -2.163 1.00 94.69 121 LEU A C 1
ATOM 987 O O . LEU A 1 121 ? -7.593 6.702 -1.955 1.00 94.69 121 LEU A O 1
ATOM 991 N N . GLU A 1 122 ? -8.323 4.613 -2.379 1.00 94.12 122 GLU A N 1
ATOM 992 C CA . GLU A 1 122 ? -9.756 4.900 -2.359 1.00 94.12 122 GLU A CA 1
ATOM 993 C C . GLU A 1 122 ? -10.442 4.066 -1.274 1.00 94.12 122 GLU A C 1
ATOM 995 O O . GLU A 1 122 ? -10.137 2.880 -1.116 1.00 94.12 122 GLU A O 1
ATOM 1000 N N . PHE A 1 123 ? -11.371 4.688 -0.543 1.00 90.00 123 PHE A N 1
ATOM 1001 C CA . PHE A 1 123 ? -12.171 4.047 0.501 1.00 90.00 123 PHE A CA 1
ATOM 1002 C C . PHE A 1 123 ? -13.643 3.981 0.082 1.00 90.00 123 PHE A C 1
ATOM 1004 O O . PHE A 1 123 ? -14.198 4.985 -0.369 1.00 90.00 123 PHE A O 1
ATOM 1011 N N . GLU A 1 124 ? -14.262 2.816 0.267 1.00 84.69 124 GLU A N 1
ATOM 1012 C CA . GLU A 1 124 ? -15.694 2.548 0.045 1.00 84.69 124 GLU A CA 1
ATOM 1013 C C . GLU A 1 124 ? -16.352 2.029 1.326 1.00 84.69 124 GLU A C 1
ATOM 1015 O O . GLU A 1 124 ? -15.682 1.263 2.065 1.00 84.69 124 GLU A O 1
#

Foldseek 3Di:
DDPPDPDADDDPKDKDKDFPDPCLVCQQPFDQDPVRDTGQHLNLLVVLVVVDPLVVQLVVQDPPHSVRSVVNSSVVSLVSSLCSVVPPCSDDDDDDDDDDPDDPPPPPPPCVVNRVVRIDMDMD

Radius of gyration: 20.02 Å; chains: 1; bounding box: 58×24×65 Å

Sequence (124 aa):
MELNWNPPDITDRKATFIWGAEHAEQTHNGEPSLTGFKDRDRPWTEVVIAETNLEELFAEKYDGDINTAFEATAEELGDRFKETIEHHQWDIKSTGKKRHKDAPNWETIDDSGELKRSQSLEFE

pLDDT: mean 73.32, std 19.81, range [30.66, 96.19]